Protein AF-A0A8H3M7S9-F1 (afdb_monomer_lite)

Foldseek 3Di:
DDAKDKFKWAFADWDDDPFWIKGKTWGDDPHIAIAIEIETDDPCPVVDHHGDTDMDIAGWDADPPDPDRHIYGYD

Radius of gyration: 12.01 Å; chains: 1; bounding box: 26×28×32 Å

pLDDT: mean 78.51, std 13.13, range [51.38, 94.44]

Secondary structure (DSSP, 8-state):
----EEEEEEEEEEEEETTEEEEEEEEEESEEEEEEEEEE--TTTTS--TT-EEEEEEEEE--TTSSS---EEE-

Structure (mmCIF, N/CA/C/O backbone):
data_AF-A0A8H3M7S9-F1
#
_entry.id   AF-A0A8H3M7S9-F1
#
loop_
_atom_site.group_PDB
_atom_site.id
_atom_site.type_symbol
_atom_site.label_atom_id
_atom_site.label_alt_id
_atom_site.label_comp_id
_atom_site.label_asym_id
_atom_site.label_entity_id
_atom_site.label_seq_id
_atom_site.pdbx_PDB_ins_code
_atom_site.Cartn_x
_atom_site.Cartn_y
_atom_site.Cartn_z
_atom_site.occupancy
_atom_site.B_iso_or_equiv
_atom_site.auth_seq_id
_atom_site.auth_comp_id
_atom_site.auth_asym_id
_atom_site.auth_atom_id
_atom_site.pdbx_PDB_model_num
ATOM 1 N N . MET A 1 1 ? 13.889 2.274 17.907 1.00 51.47 1 MET A N 1
ATOM 2 C CA . MET A 1 1 ? 12.555 1.653 18.069 1.00 51.47 1 MET A CA 1
ATOM 3 C C . MET A 1 1 ? 12.252 0.824 16.835 1.00 51.47 1 MET A C 1
ATOM 5 O O . MET A 1 1 ? 12.471 1.314 15.733 1.00 51.47 1 MET A O 1
ATOM 9 N N . SER A 1 2 ? 11.816 -0.424 17.009 1.00 53.56 2 SER A N 1
ATOM 10 C CA . SER A 1 2 ? 11.364 -1.276 15.904 1.00 53.56 2 SER A CA 1
ATOM 11 C C . SER A 1 2 ? 9.926 -0.898 15.544 1.00 53.56 2 SER A C 1
ATOM 13 O O . SER A 1 2 ? 9.003 -1.311 16.235 1.00 53.56 2 SER A O 1
ATOM 15 N N . ASN A 1 3 ? 9.738 -0.092 14.496 1.00 66.00 3 ASN A N 1
ATOM 16 C CA . ASN A 1 3 ? 8.414 0.205 13.942 1.00 66.00 3 ASN A CA 1
ATOM 17 C C . ASN A 1 3 ? 8.130 -0.758 12.791 1.00 66.00 3 ASN A C 1
ATOM 19 O O . ASN A 1 3 ? 8.308 -0.399 11.632 1.00 66.00 3 ASN A O 1
ATOM 23 N N . SER A 1 4 ? 7.748 -1.989 13.118 1.00 72.38 4 SER A N 1
ATOM 24 C CA . SER A 1 4 ? 7.184 -2.942 12.160 1.00 72.38 4 SER A CA 1
ATOM 25 C C . SER A 1 4 ? 5.662 -2.826 12.177 1.00 72.38 4 SER A C 1
ATOM 27 O O . SER A 1 4 ? 5.051 -2.903 13.241 1.00 72.38 4 SER A O 1
ATOM 29 N N . PHE A 1 5 ? 5.059 -2.646 11.009 1.00 79.56 5 PHE A N 1
ATOM 30 C CA . PHE A 1 5 ? 3.627 -2.503 10.808 1.00 79.56 5 PHE A CA 1
ATOM 31 C C . PHE A 1 5 ? 3.161 -3.477 9.727 1.00 79.56 5 PHE A C 1
ATOM 33 O O . PHE A 1 5 ? 3.758 -3.561 8.651 1.00 79.56 5 PHE A O 1
ATOM 40 N N . SER A 1 6 ? 2.091 -4.200 10.040 1.00 86.75 6 SER A N 1
ATOM 41 C CA . SER A 1 6 ? 1.456 -5.179 9.167 1.00 86.75 6 SER A CA 1
ATOM 42 C C . SER A 1 6 ? -0.014 -4.817 9.028 1.00 86.75 6 SER A C 1
ATOM 44 O O . SER A 1 6 ? -0.725 -4.780 10.032 1.00 86.75 6 SER A O 1
ATOM 46 N N . VAL A 1 7 ? -0.474 -4.546 7.809 1.00 87.00 7 VAL A N 1
ATOM 47 C CA . VAL A 1 7 ? -1.857 -4.125 7.558 1.00 87.00 7 VAL A CA 1
ATOM 48 C C . VAL A 1 7 ? -2.436 -4.812 6.335 1.00 87.00 7 VAL A C 1
ATOM 50 O O . VAL A 1 7 ? -1.780 -4.915 5.303 1.00 87.00 7 VAL A O 1
ATOM 53 N N . VAL A 1 8 ? -3.681 -5.269 6.456 1.00 90.69 8 VAL A N 1
ATOM 54 C CA . VAL A 1 8 ? -4.493 -5.708 5.317 1.00 90.69 8 V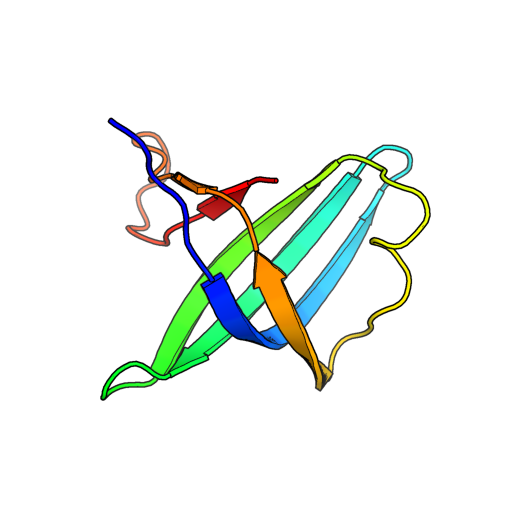AL A CA 1
ATOM 55 C C . VAL A 1 8 ? -5.299 -4.513 4.830 1.00 90.69 8 VAL A C 1
ATOM 57 O O . VAL A 1 8 ? -5.976 -3.851 5.621 1.00 90.69 8 VAL A O 1
ATOM 6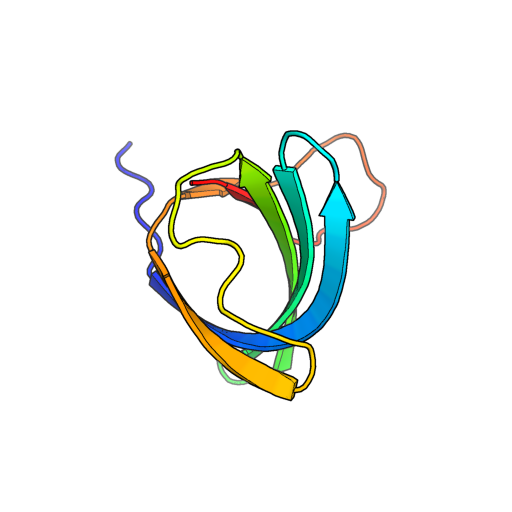0 N N . CYS A 1 9 ? -5.215 -4.227 3.538 1.00 91.31 9 CYS A N 1
ATOM 61 C CA . CYS A 1 9 ? -5.800 -3.037 2.943 1.00 91.31 9 CYS A CA 1
ATOM 62 C C . CYS A 1 9 ? -6.328 -3.301 1.532 1.00 91.31 9 CYS A C 1
ATOM 64 O O . CYS A 1 9 ? -5.835 -4.180 0.830 1.00 91.31 9 CYS A O 1
ATOM 66 N N . LEU A 1 10 ? -7.336 -2.530 1.141 1.00 93.69 10 LEU A N 1
ATOM 67 C CA . LEU A 1 10 ? -7.873 -2.454 -0.210 1.00 93.69 10 LEU A CA 1
ATOM 68 C C . LEU A 1 10 ? -7.106 -1.380 -0.986 1.00 93.69 10 LEU A C 1
ATOM 70 O O . LEU A 1 10 ? -7.030 -0.237 -0.531 1.00 93.69 10 LEU A O 1
ATOM 74 N N . ILE A 1 11 ? -6.562 -1.721 -2.148 1.00 94.06 11 ILE A N 1
ATOM 75 C CA . ILE A 1 11 ? -5.893 -0.756 -3.022 1.00 94.06 11 ILE A CA 1
ATOM 76 C C . ILE A 1 11 ? -6.949 0.114 -3.703 1.00 94.06 11 ILE A C 1
ATOM 78 O O . ILE A 1 11 ? -7.778 -0.386 -4.459 1.00 94.06 11 ILE A O 1
ATOM 82 N N . MET A 1 12 ? -6.925 1.419 -3.425 1.00 94.44 12 MET A N 1
ATOM 83 C CA . MET A 1 12 ? -7.889 2.380 -3.974 1.00 94.44 12 MET A CA 1
ATOM 84 C C . MET A 1 12 ? -7.379 3.034 -5.257 1.00 94.44 12 MET A C 1
ATOM 86 O O . MET A 1 12 ? -8.170 3.342 -6.140 1.00 94.44 12 MET A O 1
ATOM 90 N N . ASN A 1 13 ? -6.070 3.280 -5.328 1.00 93.38 13 ASN A N 1
ATOM 91 C CA . ASN A 1 13 ? -5.389 3.827 -6.497 1.00 93.38 13 ASN A CA 1
ATOM 92 C C . ASN A 1 13 ? -3.965 3.262 -6.560 1.00 93.38 13 ASN A C 1
ATOM 94 O O . ASN A 1 13 ? -3.325 3.116 -5.511 1.00 93.38 13 ASN A O 1
ATOM 98 N N . LYS A 1 14 ? -3.467 2.982 -7.766 1.00 90.62 14 LYS A N 1
ATOM 99 C CA . LYS A 1 14 ? -2.084 2.574 -8.030 1.00 90.62 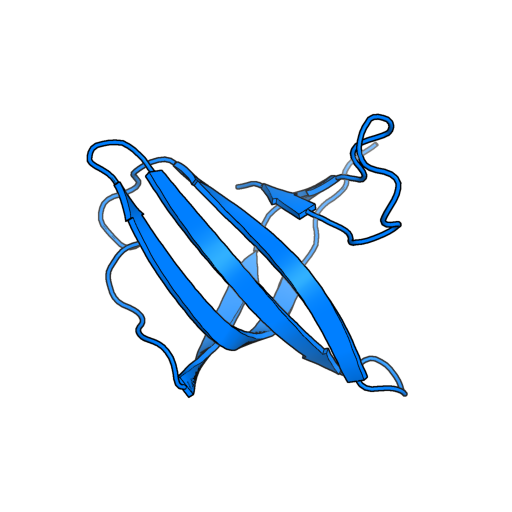14 LYS A CA 1
ATOM 100 C C . LYS A 1 14 ? -1.527 3.323 -9.244 1.00 90.62 14 LYS A C 1
ATOM 102 O O . LYS A 1 14 ? -1.993 3.146 -10.363 1.00 90.62 14 LYS A O 1
ATOM 107 N N . ASN A 1 15 ? -0.413 4.030 -9.056 1.00 89.50 15 ASN A N 1
ATOM 108 C CA . ASN A 1 15 ? 0.403 4.551 -10.152 1.00 89.50 15 ASN A CA 1
ATOM 109 C C . ASN A 1 15 ? 1.780 3.884 -10.158 1.00 89.50 15 ASN A C 1
ATOM 111 O O . ASN A 1 15 ? 2.515 3.883 -9.165 1.00 89.50 15 ASN A O 1
ATOM 115 N N . SER A 1 16 ? 2.140 3.323 -11.310 1.00 86.94 16 SER A N 1
ATOM 116 C CA . SER A 1 16 ? 3.417 2.638 -11.509 1.00 86.94 16 SER A CA 1
ATOM 117 C C . SER A 1 16 ? 4.409 3.558 -12.213 1.00 86.94 16 SER A C 1
ATOM 119 O O . SER A 1 16 ? 4.141 4.058 -13.303 1.00 86.94 16 SER A O 1
ATOM 121 N N . TYR A 1 17 ? 5.578 3.753 -11.608 1.00 84.50 17 TYR A N 1
ATOM 122 C CA . TYR A 1 17 ? 6.704 4.480 -12.187 1.00 84.50 17 TYR A CA 1
ATOM 123 C C . TYR A 1 17 ? 7.889 3.536 -12.390 1.00 84.50 17 TYR A C 1
ATOM 125 O O . TYR A 1 17 ? 7.983 2.483 -11.765 1.00 84.50 17 TYR A O 1
ATOM 133 N N . LYS A 1 18 ? 8.856 3.951 -13.217 1.00 80.62 18 LYS A N 1
ATOM 134 C CA . LYS A 1 18 ? 10.042 3.148 -13.573 1.00 80.62 18 LYS A CA 1
ATOM 135 C C . LYS A 1 18 ? 10.833 2.598 -12.371 1.00 80.62 18 LYS A C 1
ATOM 137 O O . LYS A 1 18 ? 11.548 1.619 -12.532 1.00 80.62 18 LYS A O 1
ATOM 142 N N . SER A 1 19 ? 10.760 3.234 -11.200 1.00 83.19 19 SER A N 1
ATOM 143 C CA . SER A 1 19 ? 11.569 2.866 -10.022 1.00 83.19 19 SER A CA 1
ATOM 144 C C . SER A 1 19 ? 10.763 2.681 -8.735 1.00 83.19 19 SER A C 1
ATOM 146 O O . SER A 1 19 ? 11.339 2.372 -7.692 1.00 83.19 19 SER A O 1
ATOM 148 N N . PHE A 1 20 ? 9.453 2.924 -8.770 1.00 85.19 20 PHE A N 1
ATOM 149 C CA . PHE A 1 20 ? 8.588 2.788 -7.604 1.00 85.19 20 PHE A CA 1
ATOM 150 C C . PHE A 1 20 ? 7.121 2.714 -8.022 1.00 85.19 20 PHE A C 1
ATOM 152 O O . PHE A 1 20 ? 6.733 3.220 -9.071 1.00 85.19 20 PHE A O 1
ATOM 159 N N . VAL A 1 21 ? 6.298 2.157 -7.146 1.00 87.19 21 VAL A N 1
ATOM 160 C CA . VAL A 1 21 ? 4.840 2.231 -7.214 1.00 87.19 21 VAL A CA 1
ATOM 161 C C . VAL A 1 21 ? 4.376 3.127 -6.075 1.00 87.19 21 VAL A C 1
ATOM 163 O O . VAL A 1 21 ? 4.901 3.042 -4.963 1.00 87.19 21 VAL A O 1
ATOM 166 N N . ASN A 1 22 ? 3.421 4.011 -6.329 1.00 89.56 22 ASN A N 1
ATOM 167 C CA . ASN A 1 22 ? 2.738 4.733 -5.264 1.00 89.56 22 ASN A CA 1
ATOM 168 C C . ASN A 1 22 ? 1.225 4.655 -5.446 1.00 89.56 22 ASN A C 1
ATOM 170 O O . ASN A 1 22 ? 0.723 4.250 -6.492 1.00 89.56 22 ASN A O 1
ATOM 174 N N . GLY A 1 23 ? 0.505 5.034 -4.408 1.00 90.56 23 GLY A N 1
ATOM 175 C CA . GLY A 1 23 ? -0.940 5.017 -4.439 1.00 90.56 23 GLY A CA 1
ATOM 176 C C . GLY A 1 23 ? -1.519 5.228 -3.060 1.00 90.56 23 GLY A C 1
ATOM 177 O O . GLY A 1 23 ? -0.803 5.575 -2.117 1.00 90.56 23 GLY A O 1
ATOM 178 N N . THR A 1 24 ? -2.815 4.977 -2.960 1.00 92.12 24 THR A N 1
ATOM 179 C CA . THR A 1 24 ? -3.564 5.102 -1.716 1.00 92.12 24 THR A CA 1
ATOM 180 C C . THR A 1 24 ? -4.286 3.792 -1.459 1.00 92.12 24 THR A C 1
ATOM 182 O O . THR A 1 24 ? -4.839 3.174 -2.373 1.00 92.12 24 THR A O 1
ATOM 185 N N . ALA A 1 25 ? -4.275 3.355 -0.210 1.00 91.31 25 ALA A N 1
ATOM 186 C CA . ALA A 1 25 ? -4.945 2.147 0.222 1.00 91.31 25 ALA A CA 1
ATOM 187 C C . ALA A 1 25 ? -5.849 2.432 1.422 1.00 91.31 25 ALA A C 1
ATOM 189 O O . ALA A 1 25 ? -5.620 3.347 2.214 1.00 91.31 25 ALA A O 1
ATOM 190 N N . LEU A 1 26 ? -6.909 1.641 1.535 1.00 91.31 26 LEU A N 1
ATOM 191 C CA . LEU A 1 26 ? -7.905 1.722 2.586 1.00 91.31 26 LEU A CA 1
ATOM 192 C C . LEU A 1 26 ? -7.737 0.532 3.524 1.00 91.31 26 LEU A C 1
ATOM 194 O O . LEU A 1 26 ? -7.836 -0.616 3.101 1.00 91.31 26 LEU A O 1
ATOM 198 N N . TYR A 1 27 ? -7.540 0.785 4.809 1.00 88.62 27 TYR A N 1
ATOM 199 C CA . TYR A 1 27 ? -7.546 -0.249 5.841 1.00 88.62 27 TYR A CA 1
ATOM 200 C C . TYR A 1 27 ? -8.623 0.043 6.879 1.00 88.62 27 TYR A C 1
ATOM 202 O O . TYR A 1 27 ? -9.213 1.127 6.930 1.00 88.62 27 TYR A O 1
ATOM 210 N N . ARG A 1 28 ? -8.924 -0.959 7.705 1.00 84.12 28 ARG A N 1
ATOM 211 C CA . ARG A 1 28 ? -9.960 -0.856 8.730 1.00 84.12 28 ARG A CA 1
ATOM 212 C C . ARG A 1 28 ? -9.374 -1.089 10.115 1.00 84.12 28 ARG A C 1
ATOM 214 O O . ARG A 1 28 ? -8.952 -2.195 10.431 1.00 84.12 28 ARG A O 1
ATOM 221 N N . THR A 1 29 ? -9.455 -0.068 10.961 1.00 68.56 29 THR A N 1
ATOM 222 C CA . THR A 1 29 ? -9.201 -0.149 12.407 1.00 68.56 29 THR A CA 1
ATOM 223 C C . THR A 1 29 ? -10.254 0.676 13.141 1.00 68.56 29 THR A C 1
ATOM 225 O O . THR A 1 29 ? -10.226 1.902 13.073 1.00 68.56 29 THR A O 1
ATOM 228 N N . PRO A 1 30 ? -11.133 0.022 13.919 1.00 78.75 30 PRO A N 1
ATOM 229 C CA . PRO A 1 30 ? -12.586 0.270 14.075 1.00 78.75 30 PRO A CA 1
ATOM 230 C C . PRO A 1 30 ? -13.343 1.061 12.984 1.00 78.75 30 PRO A C 1
ATOM 232 O O . PRO A 1 30 ? -14.413 0.637 12.547 1.00 78.75 30 PRO A O 1
ATOM 235 N N . LYS A 1 31 ? -12.794 2.184 12.522 1.00 77.81 31 LYS A N 1
ATOM 236 C CA . LYS A 1 31 ? -13.227 3.000 11.387 1.00 77.81 31 LYS A CA 1
ATOM 237 C C . LYS A 1 31 ? -12.357 2.720 10.153 1.00 77.81 31 LYS A C 1
ATOM 239 O O . LYS A 1 31 ? -11.264 2.163 10.247 1.00 77.81 31 LYS A O 1
ATOM 244 N N . GLN A 1 32 ? -12.878 3.076 8.987 1.00 85.31 32 GLN A N 1
ATOM 245 C CA . GLN A 1 32 ? -12.137 3.062 7.729 1.00 85.31 32 GLN A CA 1
ATOM 246 C C . GLN A 1 32 ? -11.130 4.218 7.713 1.00 85.31 32 GLN A C 1
ATOM 248 O O . GLN A 1 32 ? -11.494 5.344 8.049 1.00 85.31 32 GLN A O 1
ATOM 253 N N . GLN A 1 33 ? -9.880 3.933 7.356 1.00 85.56 33 GLN A N 1
ATOM 254 C CA . GLN A 1 33 ? -8.806 4.920 7.256 1.00 85.56 33 GLN A CA 1
ATOM 255 C C . GLN A 1 33 ? -8.031 4.718 5.956 1.00 85.56 33 GLN A C 1
ATOM 257 O O . GLN A 1 33 ? -7.770 3.587 5.542 1.00 85.56 33 GLN A O 1
ATOM 262 N N . LEU A 1 34 ? -7.690 5.831 5.311 1.00 87.31 34 LEU A N 1
ATOM 263 C CA . LEU A 1 34 ? -6.840 5.858 4.128 1.00 87.31 34 LEU A CA 1
ATOM 264 C C . LEU A 1 34 ? -5.389 6.076 4.552 1.00 87.31 34 LEU A C 1
ATOM 266 O O . LEU A 1 34 ? -5.114 6.735 5.553 1.00 87.31 34 LEU A O 1
ATOM 270 N N . PHE A 1 35 ? -4.468 5.532 3.773 1.00 85.88 35 PHE A N 1
ATOM 271 C CA . PHE A 1 35 ? -3.046 5.814 3.884 1.00 85.88 35 PHE A CA 1
ATOM 272 C C . PHE A 1 35 ? -2.419 5.780 2.504 1.00 85.88 35 PHE A C 1
ATOM 274 O O . PHE A 1 35 ? -2.865 5.046 1.617 1.00 85.88 35 PHE A O 1
ATOM 281 N N . ASP A 1 36 ? -1.362 6.558 2.346 1.00 88.56 36 ASP A N 1
ATOM 282 C CA . ASP A 1 36 ? -0.597 6.570 1.114 1.00 88.56 36 ASP A CA 1
ATOM 283 C C . ASP A 1 36 ? 0.527 5.539 1.208 1.00 88.56 36 ASP A C 1
ATOM 285 O O . ASP A 1 36 ? 1.100 5.289 2.270 1.00 88.56 36 ASP A O 1
ATOM 289 N N . PHE A 1 37 ? 0.875 4.914 0.094 1.00 86.31 37 PHE A N 1
ATOM 290 C CA . PHE A 1 37 ? 2.008 4.002 0.031 1.00 86.31 37 PHE A CA 1
ATOM 291 C C . PHE A 1 37 ? 2.979 4.442 -1.053 1.00 86.31 37 PHE A C 1
ATOM 293 O O . PHE A 1 37 ? 2.593 4.953 -2.107 1.00 86.31 37 PHE A O 1
ATOM 300 N N . LYS A 1 38 ? 4.270 4.231 -0.792 1.00 86.75 38 LYS A N 1
ATOM 301 C CA . LYS A 1 38 ? 5.325 4.358 -1.794 1.00 86.75 38 LYS A CA 1
ATOM 302 C C . LYS A 1 38 ? 6.290 3.194 -1.641 1.00 86.75 38 LYS A C 1
ATOM 304 O O . LYS A 1 38 ? 6.992 3.076 -0.641 1.00 86.75 38 LYS A O 1
ATOM 309 N N . LEU A 1 39 ? 6.317 2.344 -2.653 1.00 84.12 39 LEU A N 1
ATOM 310 C CA . LEU A 1 39 ? 7.027 1.078 -2.655 1.00 84.12 39 LEU A CA 1
ATOM 311 C C . LEU A 1 39 ? 8.109 1.132 -3.730 1.00 84.12 39 LEU A C 1
ATOM 313 O O . LEU A 1 39 ? 7.807 1.313 -4.908 1.00 84.12 39 LEU A O 1
ATOM 317 N N . PHE A 1 40 ? 9.372 1.021 -3.332 1.00 83.00 40 PHE A N 1
ATOM 318 C CA . PHE A 1 40 ? 10.494 1.044 -4.269 1.00 83.00 40 PHE A CA 1
ATOM 319 C C . PHE A 1 40 ? 10.692 -0.328 -4.903 1.00 83.00 40 PHE A C 1
ATOM 321 O O . PHE A 1 40 ? 10.432 -1.343 -4.260 1.00 83.00 40 PHE A O 1
ATOM 328 N N . ASP A 1 41 ? 11.103 -0.329 -6.173 1.00 68.56 41 ASP A N 1
ATOM 329 C CA . ASP A 1 41 ? 11.074 -1.499 -7.049 1.00 68.56 41 ASP A CA 1
ATOM 330 C C . ASP A 1 41 ? 11.707 -2.741 -6.402 1.00 68.56 41 ASP A C 1
ATOM 332 O O . ASP A 1 41 ? 12.915 -2.844 -6.191 1.00 68.56 41 ASP A O 1
ATOM 336 N N . ASN A 1 42 ? 10.841 -3.690 -6.070 1.00 63.22 42 ASN A N 1
ATOM 337 C CA . ASN A 1 42 ? 11.185 -5.020 -5.608 1.00 63.22 42 ASN A CA 1
ATOM 338 C C . ASN A 1 42 ? 10.318 -5.940 -6.468 1.00 63.22 42 ASN A C 1
ATOM 340 O O . ASN A 1 42 ? 9.123 -5.682 -6.593 1.00 63.22 42 ASN A O 1
ATOM 344 N N . LYS A 1 43 ? 10.898 -6.970 -7.092 1.00 63.59 43 LYS A N 1
ATOM 345 C CA . LYS A 1 43 ? 10.343 -7.696 -8.263 1.00 63.59 43 LYS A CA 1
ATOM 346 C C . LYS A 1 43 ? 8.891 -8.214 -8.151 1.00 63.59 43 LYS A C 1
ATOM 348 O O . LYS A 1 43 ? 8.322 -8.607 -9.159 1.00 63.59 43 LYS A O 1
ATOM 353 N N . ASN A 1 44 ? 8.294 -8.202 -6.958 1.00 64.06 44 ASN A N 1
ATOM 354 C CA . ASN A 1 44 ? 6.940 -8.679 -6.665 1.00 64.06 44 ASN A CA 1
ATOM 355 C C . ASN A 1 44 ? 5.938 -7.565 -6.300 1.00 64.06 44 ASN A C 1
ATOM 357 O O . ASN A 1 44 ? 4.756 -7.841 -6.123 1.00 64.06 44 ASN A O 1
ATOM 361 N N . ILE A 1 45 ? 6.388 -6.316 -6.161 1.00 66.75 45 ILE A N 1
ATOM 362 C CA . ILE A 1 45 ? 5.568 -5.182 -5.700 1.00 66.75 45 ILE A CA 1
ATOM 363 C C . ILE A 1 45 ? 4.587 -4.703 -6.777 1.00 66.75 45 ILE A C 1
ATOM 365 O O . ILE A 1 45 ? 3.638 -3.996 -6.474 1.00 66.75 45 ILE A O 1
ATOM 369 N N . GLN A 1 46 ? 4.777 -5.104 -8.031 1.00 68.25 46 GLN A N 1
ATOM 370 C CA . GLN A 1 46 ? 3.938 -4.653 -9.142 1.00 68.25 46 GLN A CA 1
ATOM 371 C C . GLN A 1 46 ? 2.720 -5.562 -9.398 1.00 68.25 46 GLN A C 1
ATOM 373 O O . GLN A 1 46 ? 1.879 -5.205 -10.218 1.00 68.25 46 GLN A O 1
ATOM 378 N N . ASN A 1 47 ? 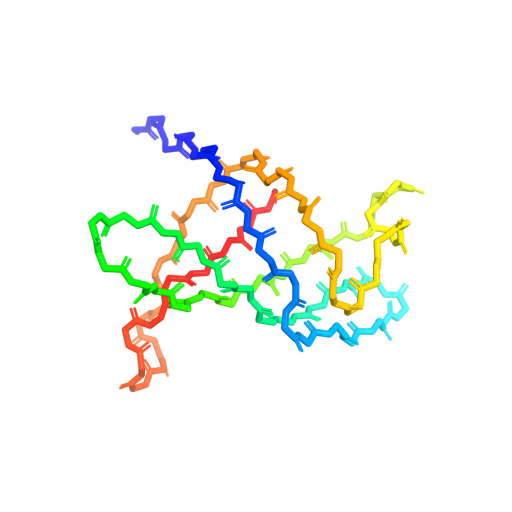2.596 -6.693 -8.687 1.00 81.19 47 ASN A N 1
ATOM 379 C CA . ASN A 1 47 ? 1.631 -7.768 -8.978 1.00 81.19 47 ASN A CA 1
ATOM 380 C C . ASN A 1 47 ? 0.228 -7.580 -8.362 1.00 81.19 47 ASN A C 1
ATOM 382 O O . ASN A 1 47 ? -0.523 -8.548 -8.285 1.00 81.19 47 ASN A O 1
ATOM 386 N N . PHE A 1 48 ? -0.115 -6.384 -7.889 1.00 88.00 48 PHE A N 1
ATOM 387 C CA . PHE A 1 48 ? -1.455 -6.060 -7.387 1.00 88.00 48 PHE 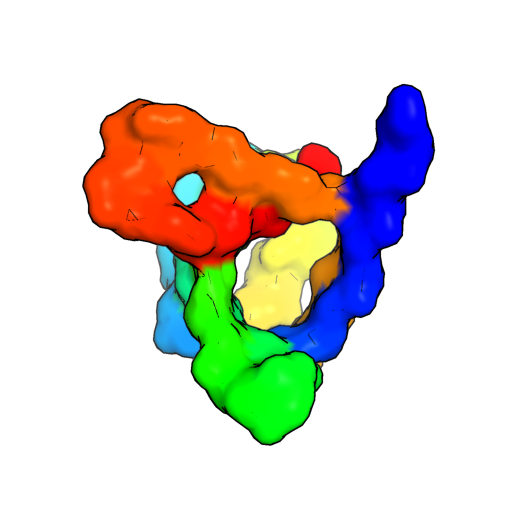A CA 1
ATOM 388 C C . PHE A 1 48 ? -2.048 -4.908 -8.189 1.00 88.00 48 PHE A C 1
ATOM 390 O O . PHE A 1 48 ? -1.294 -4.065 -8.667 1.00 88.00 48 PHE A O 1
ATOM 397 N N . GLU A 1 49 ? -3.365 -4.826 -8.299 1.00 91.19 49 GLU A N 1
ATOM 398 C CA . GLU A 1 49 ? -4.088 -3.774 -9.017 1.00 91.19 49 GLU A CA 1
ATOM 399 C C . GLU A 1 49 ? -5.082 -3.028 -8.114 1.00 91.19 49 GLU A C 1
ATOM 401 O O . GLU A 1 49 ? -5.281 -3.354 -6.942 1.00 91.19 49 GLU A O 1
ATOM 406 N N . GLU A 1 50 ? -5.686 -1.967 -8.649 1.00 92.25 50 GLU A N 1
ATOM 407 C CA . GLU A 1 50 ? -6.792 -1.272 -7.984 1.00 92.25 50 GLU A CA 1
ATOM 408 C C . GLU A 1 50 ? -7.968 -2.230 -7.750 1.00 92.25 50 GLU A C 1
ATOM 410 O O . GLU A 1 50 ? -8.384 -2.958 -8.649 1.00 92.25 50 GLU A O 1
ATOM 415 N N . GLY A 1 51 ? -8.510 -2.229 -6.531 1.00 93.38 51 GLY A N 1
ATOM 416 C CA . GLY A 1 51 ? -9.545 -3.169 -6.095 1.00 93.38 51 GLY A CA 1
ATOM 417 C C . GLY A 1 51 ? -9.014 -4.438 -5.423 1.00 93.38 51 GLY A C 1
ATOM 418 O O . GLY A 1 51 ? -9.795 -5.135 -4.772 1.00 93.38 51 GLY A O 1
ATOM 419 N N . ASP A 1 52 ? -7.708 -4.711 -5.492 1.00 92.94 52 ASP A N 1
ATOM 420 C CA . ASP A 1 52 ? -7.121 -5.856 -4.798 1.00 92.94 52 ASP A CA 1
ATOM 421 C C . ASP A 1 52 ? -7.015 -5.620 -3.290 1.00 92.94 52 ASP A C 1
ATOM 423 O O . ASP A 1 52 ? -6.758 -4.513 -2.807 1.00 92.94 52 ASP A O 1
ATOM 427 N N . VAL A 1 53 ? -7.161 -6.706 -2.530 1.00 91.81 53 VAL A N 1
ATOM 428 C CA . VAL A 1 53 ? -6.877 -6.726 -1.094 1.00 91.81 53 VAL A CA 1
ATOM 429 C C . VAL A 1 53 ? -5.481 -7.295 -0.883 1.00 91.81 53 VAL A C 1
ATOM 431 O O . VAL A 1 53 ? -5.226 -8.462 -1.180 1.00 91.81 53 VAL A O 1
ATOM 434 N N . VAL A 1 54 ? -4.580 -6.482 -0.334 1.00 90.44 54 VAL A N 1
ATOM 435 C CA . VAL A 1 54 ? -3.177 -6.850 -0.111 1.00 90.44 54 VAL A CA 1
ATOM 436 C C . VAL A 1 54 ? -2.772 -6.680 1.347 1.00 90.44 54 VAL A C 1
ATOM 438 O O . VAL A 1 54 ? -3.333 -5.865 2.083 1.00 90.44 54 VAL A O 1
ATOM 441 N N . MET A 1 55 ? -1.761 -7.443 1.764 1.00 88.81 55 MET A N 1
ATOM 442 C CA . MET A 1 55 ? -1.113 -7.282 3.061 1.00 88.81 55 MET A CA 1
ATOM 443 C C . MET A 1 55 ? 0.224 -6.564 2.888 1.00 88.81 55 MET A C 1
ATOM 445 O O . MET A 1 55 ? 1.144 -7.087 2.259 1.00 88.81 55 MET A O 1
ATOM 449 N N . PHE A 1 56 ? 0.350 -5.388 3.491 1.00 86.56 56 PHE A N 1
ATOM 450 C CA . PHE A 1 56 ? 1.607 -4.660 3.570 1.00 86.56 56 PHE A CA 1
ATOM 451 C C . PHE A 1 56 ? 2.326 -4.969 4.880 1.00 86.56 56 PHE A C 1
ATOM 453 O O . PHE A 1 56 ? 1.743 -4.827 5.950 1.00 86.56 56 PHE A O 1
ATOM 460 N N . ASN A 1 57 ? 3.601 -5.357 4.785 1.00 84.94 57 ASN A N 1
ATOM 461 C CA . ASN A 1 57 ? 4.500 -5.615 5.914 1.00 84.94 57 ASN A CA 1
ATOM 462 C C . ASN A 1 57 ? 5.743 -4.736 5.791 1.00 84.94 57 ASN A C 1
ATOM 464 O O . ASN A 1 57 ? 6.490 -4.864 4.821 1.00 84.94 57 ASN A O 1
ATOM 468 N N . GLY A 1 58 ? 5.935 -3.797 6.712 1.00 80.06 58 GLY A N 1
ATOM 469 C CA . GLY A 1 58 ? 6.966 -2.769 6.561 1.00 80.06 58 GLY A CA 1
ATOM 470 C C . GLY A 1 58 ? 6.922 -1.744 7.678 1.00 80.06 58 GLY A C 1
ATOM 471 O O . GLY A 1 58 ? 6.643 -2.095 8.823 1.00 80.06 58 GLY A O 1
ATOM 472 N N . LYS A 1 59 ? 7.227 -0.484 7.372 1.00 79.12 59 LYS A N 1
ATOM 473 C CA . LYS A 1 59 ? 7.255 0.596 8.360 1.00 79.12 59 LYS A CA 1
ATOM 474 C C . LYS A 1 59 ? 6.247 1.672 7.985 1.00 79.12 59 LYS A C 1
ATOM 476 O O . LYS A 1 59 ? 6.162 2.093 6.836 1.00 79.12 59 LYS A O 1
ATOM 481 N N . LEU A 1 60 ? 5.507 2.140 8.981 1.00 74.12 60 LEU A N 1
ATOM 482 C CA . LEU A 1 60 ? 4.636 3.299 8.841 1.00 74.12 60 LEU A CA 1
ATOM 483 C C . LEU A 1 60 ? 5.423 4.550 9.251 1.00 74.12 60 LEU A C 1
ATOM 485 O O . LEU A 1 60 ? 6.044 4.574 10.318 1.00 74.12 60 LEU A O 1
ATOM 489 N N . THR A 1 61 ? 5.417 5.574 8.408 1.00 71.00 61 THR A N 1
ATOM 490 C CA . THR A 1 61 ? 6.044 6.872 8.670 1.00 71.00 61 THR A CA 1
ATOM 491 C C . THR A 1 61 ? 5.025 7.990 8.482 1.00 71.00 61 THR A C 1
ATOM 493 O O . THR A 1 61 ? 4.119 7.874 7.666 1.00 71.00 61 THR A O 1
ATOM 496 N N . TYR A 1 62 ? 5.162 9.080 9.231 1.00 67.81 62 TYR A N 1
ATOM 497 C CA . TYR A 1 62 ? 4.334 10.276 9.075 1.00 67.81 62 TYR A CA 1
ATOM 498 C C . TYR A 1 62 ? 5.224 11.373 8.497 1.00 67.81 62 TYR A C 1
ATOM 500 O O . TYR A 1 62 ? 6.232 11.739 9.109 1.00 67.81 62 TYR A O 1
ATOM 508 N N . ARG A 1 63 ? 4.905 11.876 7.299 1.00 62.22 63 ARG A N 1
ATOM 509 C CA . ARG A 1 63 ? 5.625 13.028 6.742 1.00 62.22 63 ARG A CA 1
ATOM 510 C C . ARG A 1 63 ? 5.114 14.296 7.411 1.00 62.22 63 ARG A C 1
ATOM 512 O O . ARG A 1 63 ? 3.916 14.523 7.450 1.00 62.22 63 ARG A O 1
ATOM 519 N N . LYS A 1 64 ? 6.034 15.122 7.913 1.00 56.22 64 LYS A N 1
ATOM 520 C CA . LYS A 1 64 ? 5.711 16.405 8.557 1.00 56.22 64 LYS A CA 1
ATOM 521 C C . LYS A 1 64 ? 5.359 17.518 7.560 1.00 56.22 64 LYS A C 1
ATOM 523 O O . LYS A 1 64 ? 4.878 18.560 7.982 1.00 56.22 64 LYS A O 1
ATOM 528 N N . ASP A 1 65 ? 5.591 17.287 6.266 1.00 53.50 65 ASP A N 1
ATOM 529 C CA . ASP A 1 65 ? 5.647 18.353 5.255 1.00 53.50 65 ASP A CA 1
ATOM 530 C C . ASP A 1 65 ? 4.399 18.418 4.354 1.00 53.50 65 ASP A C 1
ATOM 532 O O . ASP A 1 65 ? 4.327 19.257 3.462 1.00 53.50 65 ASP A O 1
ATOM 536 N N . HIS A 1 66 ? 3.423 17.530 4.558 1.00 51.38 66 HIS A N 1
ATOM 537 C CA . HIS A 1 66 ? 2.124 17.591 3.891 1.00 51.38 66 HIS A CA 1
ATOM 538 C C . HIS A 1 66 ? 1.065 17.917 4.941 1.00 51.38 66 HIS A C 1
ATOM 540 O O . HIS A 1 66 ? 0.989 17.242 5.960 1.00 51.38 66 HIS A O 1
ATOM 546 N N . GLU A 1 67 ? 0.217 18.910 4.672 1.00 52.00 67 GLU A N 1
ATOM 547 C CA . GLU A 1 67 ? -0.909 19.339 5.525 1.00 52.00 67 GLU A CA 1
ATOM 548 C C . GLU A 1 67 ? -1.960 18.238 5.808 1.00 52.00 67 GLU A C 1
ATOM 550 O O . GLU A 1 67 ? -2.974 18.496 6.451 1.00 52.00 67 GLU A O 1
ATOM 555 N N . GLY A 1 68 ? -1.740 17.005 5.340 1.00 52.12 68 GLY A N 1
ATOM 556 C CA . GLY A 1 68 ? -2.574 15.842 5.609 1.00 52.12 68 GLY A CA 1
ATOM 557 C C . GLY A 1 68 ? -1.851 14.844 6.508 1.00 52.12 68 GLY A C 1
ATOM 558 O O . GLY A 1 68 ? -0.799 14.324 6.146 1.00 52.12 68 GLY A O 1
ATOM 559 N N . GLU A 1 69 ? -2.464 14.520 7.645 1.00 54.75 69 GLU A N 1
ATOM 560 C CA . GLU A 1 69 ? -2.036 13.501 8.619 1.00 54.75 69 GLU A CA 1
ATOM 561 C C . GLU A 1 69 ? -2.081 12.055 8.077 1.00 54.75 69 GLU A C 1
ATOM 563 O O . GLU A 1 69 ? -2.200 11.102 8.847 1.00 54.75 69 GLU A O 1
ATOM 568 N N . ASN A 1 70 ? -2.024 11.847 6.759 1.00 60.47 70 ASN A N 1
ATOM 569 C CA . ASN A 1 70 ? -2.114 10.508 6.203 1.00 60.47 70 ASN A CA 1
ATOM 570 C C . ASN A 1 70 ? -0.811 9.754 6.491 1.00 60.47 70 ASN A C 1
ATOM 572 O O . ASN A 1 70 ? 0.273 10.203 6.093 1.00 60.47 70 ASN A O 1
ATOM 576 N N . PRO A 1 71 ? -0.880 8.601 7.174 1.00 66.44 71 PRO A N 1
ATOM 577 C CA . PRO A 1 71 ? 0.297 7.782 7.353 1.00 66.44 71 PRO A CA 1
ATOM 578 C C . PRO A 1 71 ? 0.807 7.3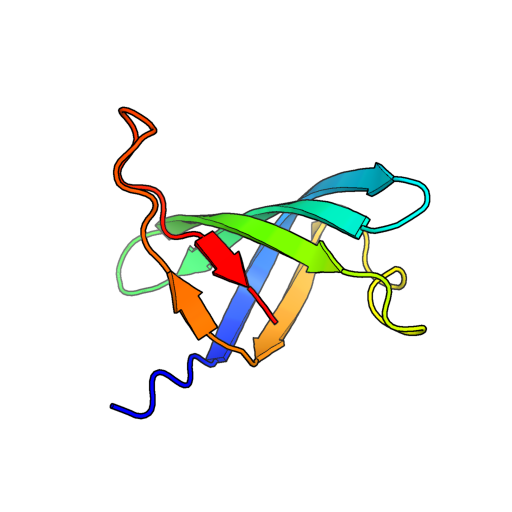14 5.990 1.00 66.44 71 PRO A C 1
ATOM 580 O O . PRO A 1 71 ? 0.029 7.055 5.074 1.00 66.44 71 PRO A O 1
ATOM 583 N N . MET A 1 72 ? 2.125 7.203 5.855 1.00 74.19 72 MET A N 1
ATOM 584 C CA . MET A 1 72 ? 2.758 6.656 4.667 1.00 74.19 72 MET A CA 1
ATOM 585 C C . MET A 1 72 ? 3.372 5.299 4.977 1.00 74.19 72 MET A C 1
ATOM 587 O O . MET A 1 72 ? 4.165 5.157 5.911 1.00 74.19 72 MET A O 1
ATOM 591 N N . PHE A 1 73 ? 3.045 4.303 4.166 1.00 69.06 73 PHE A N 1
ATOM 592 C CA . PHE A 1 73 ? 3.707 3.013 4.221 1.00 69.06 73 PHE A CA 1
ATOM 593 C C . PHE A 1 73 ? 4.979 3.012 3.360 1.00 69.06 73 PHE A C 1
ATOM 595 O O . PHE A 1 73 ? 4.928 3.296 2.158 1.00 69.06 73 PHE A O 1
ATOM 602 N N . GLN A 1 74 ? 6.106 2.663 3.984 1.00 60.56 74 GLN A N 1
ATOM 603 C CA . GLN A 1 74 ? 7.413 2.504 3.352 1.00 60.56 74 GLN A CA 1
ATOM 604 C C . GLN A 1 74 ? 7.949 1.097 3.657 1.00 60.56 74 GLN A C 1
ATOM 606 O O . GLN A 1 74 ? 7.987 0.681 4.821 1.00 60.56 74 GLN A O 1
ATOM 611 N N . ASN A 1 75 ? 8.342 0.359 2.615 1.00 60.09 75 ASN A N 1
ATOM 612 C CA . ASN A 1 75 ? 9.079 -0.900 2.776 1.00 60.09 75 ASN A CA 1
ATOM 613 C C . ASN A 1 75 ? 10.584 -0.654 2.945 1.00 60.09 75 ASN A C 1
ATOM 615 O O . ASN A 1 75 ? 11.070 0.392 2.450 1.00 60.09 75 ASN A O 1
#

Sequence (75 aa):
MSNSFSVVCLIMNKNSYKSFVNGTALYRTPKQQLFDFKLFDNKNIQNFEEGDVVMFNGKLTYRKDHEGENPMFQN

Organism: NCBI:txid94130